Protein AF-A0A4P6K288-F1 (afdb_monomer_lite)

Radius of gyration: 13.64 Å; chains: 1; bounding box: 35×33×36 Å

Secondary structure (DSSP, 8-state):
-HHHHHHTT---PPB---SSS--SS--SB-HHHHHHTTT--HHHHHHT--HHHHHHHHHHHHHHHHHHHHHTT--S-EEEEGGGHHHHHHHHHTSPTTS-EEEE-S--

Organism: Ktedonosporobacter rubrisoli (NCBI:txid2509675)

pLDDT: mean 88.92, std 10.3, range [44.69, 97.88]

Sequence (108 aa):
MRQHIVKAGCEVILIGAGIKEKSLTKPDITREEVAKAVNTDIVKLVALGDRGIAVETMAHGATAVVRKLFTQGRLHGILGGSGGSALVTEAMRALPIGVPKLMVSNNA

Structure (mmCIF, N/CA/C/O backbone):
data_AF-A0A4P6K288-F1
#
_entry.id   AF-A0A4P6K288-F1
#
loop_
_atom_site.group_PDB
_atom_site.id
_atom_site.type_symbol
_atom_site.label_atom_id
_atom_site.label_alt_id
_atom_site.label_comp_id
_atom_site.label_asym_id
_atom_site.label_entity_id
_atom_site.label_seq_id
_atom_site.pdbx_PDB_ins_code
_atom_site.Cartn_x
_atom_site.Cartn_y
_atom_site.Cartn_z
_atom_site.occupancy
_atom_site.B_iso_or_equiv
_atom_site.auth_seq_id
_atom_site.auth_comp_id
_atom_site.auth_asym_id
_atom_site.auth_atom_id
_atom_site.pdbx_PDB_model_num
ATOM 1 N N . MET A 1 1 ? 0.122 15.748 8.258 1.00 79.00 1 MET A N 1
ATOM 2 C CA . MET A 1 1 ? -0.905 14.708 8.007 1.00 79.00 1 MET A CA 1
ATOM 3 C C . MET A 1 1 ? -0.862 13.571 9.030 1.00 79.00 1 MET A C 1
ATOM 5 O O . MET A 1 1 ? -1.707 13.585 9.912 1.00 79.00 1 MET A O 1
ATOM 9 N N . ARG A 1 2 ? 0.130 12.657 9.004 1.00 82.38 2 ARG A N 1
ATOM 10 C CA . ARG A 1 2 ? 0.247 11.532 9.968 1.00 82.38 2 ARG A CA 1
ATOM 11 C C . ARG A 1 2 ? 0.058 11.959 11.429 1.00 82.38 2 ARG A C 1
ATOM 13 O O . ARG A 1 2 ? -0.759 11.383 12.130 1.00 82.38 2 ARG A O 1
ATOM 20 N N . GLN A 1 3 ? 0.750 13.015 11.857 1.00 84.56 3 GLN A N 1
ATOM 21 C CA . GLN A 1 3 ? 0.658 13.534 13.227 1.00 84.56 3 GLN A CA 1
ATOM 22 C C . GLN A 1 3 ? -0.760 13.967 13.635 1.00 84.56 3 GLN A C 1
ATOM 24 O O . GLN A 1 3 ? -1.128 13.783 14.787 1.00 84.56 3 GLN A O 1
ATOM 29 N N . HIS A 1 4 ? -1.567 14.517 12.720 1.00 87.06 4 HIS A N 1
ATOM 30 C CA . HIS A 1 4 ? -2.944 14.921 13.035 1.00 87.06 4 HIS A CA 1
ATOM 31 C C . HIS A 1 4 ? -3.858 13.709 13.225 1.00 87.06 4 HIS A C 1
ATOM 33 O O . HIS A 1 4 ? -4.681 13.714 14.129 1.00 87.06 4 HIS A O 1
ATOM 39 N N . ILE A 1 5 ? -3.673 12.661 12.417 1.00 87.69 5 ILE A N 1
ATOM 40 C CA . ILE A 1 5 ? -4.434 11.410 12.532 1.00 87.69 5 ILE A CA 1
ATOM 41 C C . ILE A 1 5 ? -4.092 10.706 13.852 1.00 87.69 5 ILE A C 1
ATOM 43 O O . ILE A 1 5 ? -4.987 10.285 14.574 1.00 87.69 5 ILE A O 1
ATOM 47 N N . VAL A 1 6 ? -2.805 10.671 14.213 1.00 90.06 6 VAL A N 1
ATOM 48 C CA . VAL A 1 6 ? -2.359 10.135 15.508 1.00 90.06 6 VAL A CA 1
ATOM 49 C C . VAL A 1 6 ? -2.927 10.950 16.673 1.00 90.06 6 VAL A C 1
ATOM 51 O O . VAL A 1 6 ? -3.428 10.376 17.633 1.00 90.06 6 VAL A O 1
ATOM 54 N N . LYS A 1 7 ? -2.920 12.288 16.585 1.00 91.38 7 LYS A N 1
ATOM 55 C CA . LYS A 1 7 ? -3.537 13.162 17.601 1.00 91.38 7 LYS A CA 1
ATOM 56 C C . LYS A 1 7 ? -5.048 12.956 17.744 1.00 91.38 7 LYS A C 1
ATOM 58 O O . LYS A 1 7 ? -5.575 13.199 18.820 1.00 91.38 7 LYS A O 1
ATOM 63 N N . ALA A 1 8 ? -5.726 12.504 16.692 1.00 90.38 8 ALA A N 1
ATOM 64 C CA . ALA A 1 8 ? -7.140 12.141 16.736 1.00 90.38 8 ALA A CA 1
ATOM 65 C C . ALA A 1 8 ? -7.398 10.756 17.372 1.00 90.38 8 ALA A C 1
ATOM 67 O O . ALA A 1 8 ? -8.540 10.311 17.401 1.00 90.38 8 ALA A O 1
ATOM 68 N N . GLY A 1 9 ? -6.361 10.073 17.878 1.00 92.00 9 GLY A N 1
ATOM 69 C CA . GLY A 1 9 ? -6.472 8.773 18.545 1.00 92.00 9 GLY A CA 1
ATOM 70 C C . GLY A 1 9 ? -6.398 7.566 17.607 1.00 92.00 9 GLY A C 1
ATOM 71 O O . GLY A 1 9 ? -6.618 6.442 18.049 1.00 92.00 9 GLY A O 1
ATOM 72 N N . CYS A 1 10 ? -6.080 7.769 16.326 1.00 91.81 10 CYS A N 1
ATOM 73 C CA . CYS A 1 10 ? -6.000 6.688 15.346 1.00 91.81 10 CYS A CA 1
ATOM 74 C C . CYS A 1 10 ? -4.575 6.126 15.224 1.00 91.81 10 CYS A C 1
ATOM 76 O O . CYS A 1 10 ? -3.599 6.874 15.119 1.00 91.81 10 CYS A O 1
ATOM 78 N N . GLU A 1 11 ? -4.459 4.801 15.129 1.00 93.81 11 GLU A N 1
ATOM 79 C CA . GLU A 1 11 ? -3.222 4.145 14.696 1.00 93.81 11 GLU A CA 1
ATOM 80 C C . GLU A 1 11 ? -2.977 4.413 13.201 1.00 93.81 11 GLU A C 1
ATOM 82 O O . GLU A 1 11 ? -3.910 4.440 12.394 1.00 93.81 11 GLU A O 1
ATOM 87 N N . VAL A 1 12 ? -1.714 4.626 12.815 1.00 93.94 12 VAL A N 1
ATOM 88 C CA . VAL A 1 12 ? -1.341 4.920 11.424 1.00 93.94 12 VAL A CA 1
ATOM 89 C C . VAL A 1 12 ? -0.222 4.004 10.962 1.00 93.94 12 VAL A C 1
ATOM 91 O O . VAL A 1 12 ? 0.876 4.050 11.515 1.00 93.94 12 VAL A O 1
ATOM 94 N N . ILE A 1 13 ? -0.486 3.280 9.874 1.00 94.69 13 ILE A N 1
ATOM 95 C CA . ILE A 1 13 ? 0.504 2.528 9.099 1.00 94.69 13 ILE A CA 1
ATOM 96 C C . ILE A 1 13 ? 0.867 3.357 7.863 1.00 94.69 13 ILE A C 1
ATOM 98 O O . ILE A 1 13 ? 0.013 3.650 7.026 1.00 94.69 13 ILE A O 1
ATOM 102 N N . LEU A 1 14 ? 2.132 3.751 7.739 1.00 92.69 14 LEU A N 1
ATOM 103 C CA . LEU A 1 14 ? 2.650 4.474 6.580 1.00 92.69 14 LEU A CA 1
ATOM 104 C C . LEU A 1 14 ? 3.212 3.494 5.549 1.00 92.69 14 LEU A C 1
ATOM 106 O O . LEU A 1 14 ? 4.187 2.795 5.822 1.00 92.69 14 LEU A O 1
ATOM 110 N N . ILE A 1 15 ? 2.631 3.492 4.351 1.00 92.50 15 ILE A N 1
ATOM 111 C CA . ILE A 1 15 ? 3.066 2.661 3.223 1.00 92.50 15 ILE A CA 1
ATOM 112 C C . ILE A 1 15 ? 3.851 3.537 2.243 1.00 92.50 15 ILE A C 1
ATOM 114 O O . ILE A 1 15 ? 3.326 4.512 1.705 1.00 92.50 15 ILE A O 1
ATOM 118 N N . GLY A 1 16 ? 5.118 3.202 2.010 1.00 90.75 16 GLY A N 1
ATOM 119 C CA . GLY A 1 16 ? 5.961 3.864 1.023 1.00 90.75 16 GLY A CA 1
ATOM 120 C C . GLY A 1 16 ? 5.882 3.147 -0.318 1.00 90.75 16 GLY A C 1
ATOM 121 O O . GLY A 1 16 ? 6.457 2.081 -0.458 1.00 90.75 16 GLY A O 1
ATOM 122 N N . ALA A 1 17 ? 5.225 3.738 -1.314 1.00 88.00 17 ALA A N 1
ATOM 123 C CA . ALA A 1 17 ? 5.084 3.140 -2.649 1.00 88.00 17 ALA A CA 1
ATOM 124 C C . ALA A 1 17 ? 5.757 3.959 -3.773 1.00 88.00 17 ALA A C 1
ATOM 126 O O . ALA A 1 17 ? 5.518 3.735 -4.955 1.00 88.00 17 ALA A O 1
ATOM 127 N N . GLY A 1 18 ? 6.595 4.936 -3.414 1.00 86.31 18 GLY A N 1
ATOM 128 C CA . GLY A 1 18 ? 7.325 5.766 -4.375 1.00 86.31 18 GLY A CA 1
ATOM 129 C C . GLY A 1 18 ? 8.478 5.028 -5.068 1.00 86.31 18 GLY A C 1
ATOM 130 O O . GLY A 1 18 ? 9.093 4.132 -4.491 1.00 86.31 18 GLY A O 1
ATOM 131 N N . ILE A 1 19 ? 8.795 5.451 -6.298 1.00 86.31 19 ILE A N 1
ATOM 132 C CA . ILE A 1 19 ? 9.813 4.809 -7.157 1.00 86.31 19 ILE A CA 1
ATOM 133 C C . ILE A 1 19 ? 11.155 5.546 -7.133 1.00 86.31 19 ILE A C 1
ATOM 135 O O . ILE A 1 19 ? 12.203 4.909 -7.077 1.00 86.31 19 ILE A O 1
ATOM 139 N N . LYS A 1 20 ? 11.125 6.884 -7.197 1.00 73.00 20 LYS A N 1
ATOM 140 C CA . LYS A 1 20 ? 12.309 7.705 -7.497 1.00 73.00 20 LYS A CA 1
ATOM 141 C C . LYS A 1 20 ? 13.236 7.936 -6.309 1.00 73.00 20 LYS A C 1
ATOM 143 O O . LYS A 1 20 ? 14.442 7.803 -6.456 1.00 73.00 20 LYS A O 1
ATOM 148 N N . GLU A 1 21 ? 12.689 8.290 -5.150 1.00 66.50 21 GLU A N 1
ATOM 149 C CA . GLU A 1 21 ? 13.494 8.693 -3.997 1.00 66.50 21 GLU A CA 1
ATOM 150 C C . GLU A 1 21 ? 13.061 7.968 -2.732 1.00 66.50 21 GLU A C 1
ATOM 152 O O . GLU A 1 21 ? 11.893 7.610 -2.543 1.00 66.50 21 GLU A O 1
ATOM 157 N N . LYS A 1 22 ? 14.039 7.738 -1.856 1.00 63.59 22 LYS A N 1
ATOM 158 C CA . LYS A 1 22 ? 13.802 7.162 -0.540 1.00 63.59 22 LYS A CA 1
ATOM 159 C C . LYS A 1 22 ? 12.985 8.172 0.264 1.00 63.59 22 LYS A C 1
ATOM 161 O O . LYS A 1 22 ? 13.345 9.340 0.347 1.00 63.59 22 LYS A O 1
ATOM 166 N N . SER A 1 23 ? 11.869 7.716 0.824 1.00 67.19 23 SER A N 1
ATOM 167 C CA . SER A 1 23 ? 10.968 8.566 1.604 1.00 67.19 23 SER A CA 1
ATOM 168 C C . SER A 1 23 ? 11.733 9.327 2.694 1.00 67.19 23 SER A C 1
ATOM 170 O O . SER A 1 23 ? 12.497 8.721 3.446 1.00 67.19 23 SER A O 1
ATOM 172 N N . LEU A 1 24 ? 11.476 10.636 2.815 1.00 70.88 24 LEU A N 1
ATOM 173 C CA . LEU A 1 24 ? 12.038 11.503 3.865 1.00 70.88 24 LEU A CA 1
ATOM 174 C C . LEU A 1 24 ? 11.681 11.018 5.281 1.00 70.88 24 LEU A C 1
ATOM 176 O O . LEU A 1 24 ? 12.336 11.361 6.258 1.00 70.88 24 LEU A O 1
ATOM 180 N N . THR A 1 25 ? 10.620 10.220 5.401 1.00 79.19 25 THR A N 1
ATOM 181 C CA . THR A 1 25 ? 10.197 9.559 6.639 1.00 79.19 25 THR A CA 1
ATOM 182 C C . THR A 1 25 ? 10.241 8.050 6.451 1.00 79.19 25 THR A C 1
ATOM 184 O O . THR A 1 25 ? 9.759 7.552 5.432 1.00 79.19 25 THR A O 1
ATOM 187 N N . LYS A 1 26 ? 10.762 7.309 7.438 1.00 84.88 26 LYS A N 1
ATOM 188 C CA . LYS A 1 26 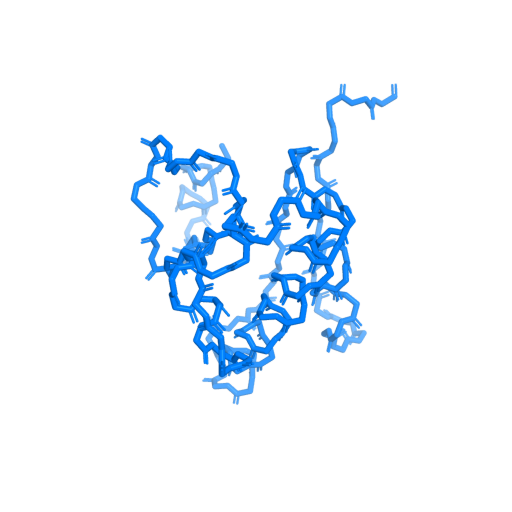? 10.758 5.840 7.417 1.00 84.88 26 LYS A CA 1
ATOM 189 C C . LYS A 1 26 ? 9.305 5.328 7.395 1.00 84.88 26 LYS A C 1
ATOM 191 O O . LYS A 1 26 ? 8.572 5.598 8.347 1.00 84.88 26 LYS A O 1
ATOM 196 N N . PRO A 1 27 ? 8.869 4.637 6.329 1.00 91.06 27 PRO A N 1
ATOM 197 C CA . PRO A 1 27 ? 7.552 4.021 6.301 1.00 91.06 27 PRO A CA 1
ATOM 198 C C . PRO A 1 27 ? 7.538 2.748 7.156 1.00 91.06 27 PRO A C 1
ATOM 200 O O . PRO A 1 27 ? 8.576 2.119 7.363 1.00 91.06 27 PRO A O 1
ATOM 203 N N . ASP A 1 28 ? 6.353 2.379 7.632 1.00 94.75 28 ASP A N 1
ATOM 204 C CA . ASP A 1 28 ? 6.119 1.121 8.346 1.00 94.75 28 ASP A CA 1
ATOM 205 C C . ASP A 1 28 ? 6.118 -0.065 7.370 1.00 94.75 28 ASP A C 1
ATOM 207 O O . ASP A 1 28 ? 6.537 -1.158 7.732 1.00 94.75 28 ASP A O 1
ATOM 211 N N . ILE A 1 29 ? 5.692 0.176 6.123 1.00 95.06 29 ILE A N 1
ATOM 212 C CA . ILE A 1 29 ? 5.841 -0.747 4.994 1.00 95.06 29 ILE A CA 1
ATOM 213 C C . ILE A 1 29 ? 6.636 -0.041 3.899 1.00 95.06 29 ILE A C 1
ATOM 215 O O . ILE A 1 29 ? 6.194 0.953 3.319 1.00 95.06 29 ILE A O 1
ATOM 219 N N . THR A 1 30 ? 7.833 -0.539 3.640 1.00 94.12 30 THR A N 1
ATOM 220 C CA . THR A 1 30 ? 8.804 0.021 2.697 1.00 94.12 30 THR A CA 1
ATOM 221 C C . THR A 1 30 ? 8.437 -0.246 1.237 1.00 94.12 30 THR A C 1
ATOM 223 O O . THR A 1 30 ? 7.679 -1.163 0.925 1.00 94.12 30 THR A O 1
ATOM 226 N N . ARG A 1 31 ? 9.015 0.529 0.311 1.00 91.88 31 ARG A N 1
ATOM 227 C CA . ARG A 1 31 ? 8.822 0.326 -1.139 1.00 91.88 31 ARG A CA 1
ATOM 228 C C . ARG A 1 31 ? 9.362 -1.029 -1.598 1.00 91.88 31 ARG A C 1
ATOM 230 O O . ARG A 1 31 ? 8.837 -1.622 -2.531 1.00 91.88 31 ARG A O 1
ATOM 237 N N . GLU A 1 32 ? 10.383 -1.536 -0.915 1.00 94.44 32 GLU A N 1
ATOM 238 C CA . GLU A 1 32 ? 10.935 -2.867 -1.121 1.00 94.44 32 GLU A CA 1
ATOM 239 C C . GLU A 1 32 ? 9.912 -3.947 -0.736 1.00 94.44 32 GLU A C 1
ATOM 241 O O . GLU A 1 32 ? 9.717 -4.903 -1.482 1.00 94.44 32 GLU A O 1
ATOM 246 N N . GLU A 1 33 ? 9.216 -3.794 0.395 1.00 96.31 33 GLU A N 1
ATOM 247 C CA . GLU A 1 33 ? 8.134 -4.705 0.799 1.00 96.31 33 GLU A CA 1
ATOM 248 C C . GLU A 1 33 ? 6.919 -4.615 -0.131 1.00 96.31 33 GLU A C 1
ATOM 250 O O . GLU A 1 33 ? 6.322 -5.640 -0.454 1.00 96.31 33 GLU A O 1
ATOM 255 N N . VAL A 1 34 ? 6.588 -3.413 -0.610 1.00 95.81 34 VAL A N 1
ATOM 256 C CA . VAL A 1 34 ? 5.529 -3.200 -1.608 1.00 95.81 34 VAL A CA 1
ATOM 257 C C . VAL A 1 34 ? 5.859 -3.916 -2.921 1.00 95.81 34 VAL A C 1
ATOM 259 O O . VAL A 1 34 ? 5.020 -4.646 -3.439 1.00 95.81 34 VAL A O 1
ATOM 262 N N . ALA A 1 35 ? 7.084 -3.776 -3.436 1.00 95.75 35 ALA A N 1
ATOM 263 C CA . ALA A 1 35 ? 7.534 -4.492 -4.632 1.00 95.75 35 ALA A CA 1
ATOM 264 C C . ALA A 1 35 ? 7.505 -6.020 -4.427 1.00 95.75 35 ALA A C 1
ATOM 266 O O . ALA A 1 35 ? 7.005 -6.769 -5.270 1.00 95.75 35 ALA A O 1
ATOM 267 N N . LYS A 1 36 ? 7.963 -6.497 -3.264 1.00 97.19 36 LYS A N 1
ATOM 268 C CA . LYS A 1 36 ? 7.933 -7.927 -2.922 1.00 97.19 36 LYS A CA 1
ATOM 269 C C . LYS A 1 36 ? 6.518 -8.501 -2.861 1.00 97.19 36 LYS A C 1
ATOM 271 O O . LYS A 1 36 ? 6.351 -9.681 -3.150 1.00 97.19 36 LYS A O 1
ATOM 276 N N . ALA A 1 37 ? 5.503 -7.695 -2.539 1.00 97.00 37 ALA A N 1
ATOM 277 C CA . ALA A 1 37 ? 4.109 -8.144 -2.515 1.00 97.00 37 ALA A CA 1
ATOM 278 C C . ALA A 1 37 ? 3.598 -8.630 -3.887 1.00 97.00 37 ALA A C 1
ATOM 280 O O . ALA A 1 37 ? 2.624 -9.377 -3.939 1.00 97.00 37 ALA A O 1
ATOM 281 N N . VAL A 1 38 ? 4.273 -8.248 -4.977 1.00 95.88 38 VAL A N 1
ATOM 282 C CA . VAL A 1 38 ? 4.016 -8.712 -6.352 1.00 95.88 38 VAL A CA 1
ATOM 283 C C . VAL A 1 38 ? 5.221 -9.445 -6.952 1.00 95.88 38 VAL A C 1
ATOM 285 O O . VAL A 1 38 ? 5.400 -9.482 -8.165 1.00 95.88 38 VAL A O 1
ATOM 288 N N . ASN A 1 39 ? 6.046 -10.063 -6.100 1.00 96.38 39 ASN A N 1
ATOM 289 C CA . ASN A 1 39 ? 7.190 -10.897 -6.488 1.00 96.38 39 ASN A CA 1
ATOM 290 C C . ASN A 1 39 ? 8.250 -10.176 -7.341 1.00 96.38 39 ASN A C 1
ATOM 292 O O . ASN A 1 39 ? 8.918 -10.800 -8.167 1.00 96.38 39 ASN A O 1
ATOM 296 N N . THR A 1 40 ? 8.439 -8.870 -7.131 1.00 94.56 40 THR A N 1
ATOM 297 C CA . THR A 1 40 ? 9.487 -8.093 -7.805 1.00 94.56 40 THR A CA 1
ATOM 298 C C . THR A 1 40 ? 10.387 -7.351 -6.816 1.00 94.56 40 THR A C 1
ATOM 300 O O . THR A 1 40 ? 10.225 -7.443 -5.599 1.00 94.56 40 THR A O 1
ATOM 303 N N . ASP A 1 41 ? 11.369 -6.629 -7.352 1.00 93.50 41 ASP A N 1
ATOM 304 C CA . ASP A 1 41 ? 12.289 -5.783 -6.599 1.00 93.50 41 ASP A CA 1
ATOM 305 C C . ASP A 1 41 ? 12.262 -4.357 -7.161 1.00 93.50 41 ASP A C 1
ATOM 307 O O . ASP A 1 41 ? 12.300 -4.146 -8.376 1.00 93.50 41 ASP A O 1
ATOM 311 N N . ILE A 1 42 ? 12.241 -3.368 -6.269 1.00 91.44 42 ILE A N 1
ATOM 312 C CA . ILE A 1 42 ? 12.286 -1.957 -6.645 1.00 91.44 42 ILE A CA 1
ATOM 313 C C . ILE A 1 42 ? 13.556 -1.601 -7.428 1.00 91.44 42 ILE A C 1
ATOM 315 O O . ILE A 1 42 ? 13.501 -0.777 -8.335 1.00 91.44 42 ILE A O 1
ATOM 319 N N . VAL A 1 43 ? 14.690 -2.242 -7.136 1.00 91.50 43 VAL A N 1
ATOM 320 C CA . VAL A 1 43 ? 15.954 -2.048 -7.856 1.00 91.50 43 VAL A CA 1
ATOM 321 C C . VAL A 1 43 ? 15.810 -2.490 -9.310 1.00 91.50 43 VAL A C 1
ATOM 323 O O . VAL A 1 43 ? 16.263 -1.779 -10.203 1.00 91.50 43 VAL A O 1
ATOM 326 N N . LYS A 1 44 ? 15.121 -3.611 -9.567 1.00 91.25 44 LYS A N 1
ATOM 327 C CA . LYS A 1 44 ? 14.851 -4.092 -10.932 1.00 91.25 44 LYS A CA 1
ATOM 328 C C . LYS A 1 44 ? 13.929 -3.139 -11.689 1.00 91.25 44 LYS A C 1
ATOM 330 O O . LYS A 1 44 ? 14.208 -2.817 -12.838 1.00 91.25 44 LYS A O 1
ATOM 335 N N . LEU A 1 45 ? 12.868 -2.658 -11.037 1.00 90.38 45 LEU A N 1
ATOM 336 C CA . LEU A 1 45 ? 11.933 -1.699 -11.635 1.00 90.38 45 LEU A CA 1
ATOM 337 C C . LEU A 1 45 ? 12.611 -0.370 -11.983 1.00 90.38 45 LEU A C 1
ATOM 339 O O . LEU A 1 45 ? 12.360 0.190 -13.044 1.00 90.38 45 LEU A O 1
ATOM 343 N N . VAL A 1 46 ? 13.493 0.124 -11.111 1.00 88.56 46 VAL A N 1
ATOM 344 C CA . VAL A 1 46 ? 14.267 1.345 -11.371 1.00 88.56 46 VAL A CA 1
ATOM 345 C C . VAL A 1 46 ? 15.280 1.121 -12.498 1.00 88.56 46 VAL A C 1
ATOM 347 O O . VAL A 1 46 ? 15.405 1.979 -13.368 1.00 88.56 46 VAL A O 1
ATOM 350 N N . ALA A 1 47 ? 15.964 -0.027 -12.520 1.00 89.94 47 ALA A N 1
ATOM 351 C CA . ALA A 1 47 ? 16.943 -0.365 -13.556 1.00 89.94 47 ALA A CA 1
ATOM 352 C C . ALA A 1 47 ? 16.320 -0.530 -14.953 1.00 89.94 47 ALA A C 1
ATOM 354 O O . ALA A 1 47 ? 16.985 -0.243 -15.944 1.00 89.94 47 ALA A O 1
ATOM 355 N N . LEU A 1 48 ? 15.051 -0.947 -15.038 1.00 90.81 48 LEU A N 1
ATOM 356 C CA . LEU A 1 48 ? 14.311 -1.030 -16.301 1.00 90.81 48 LEU A CA 1
ATOM 357 C C . LEU A 1 48 ? 14.151 0.344 -16.977 1.00 90.81 48 LEU A C 1
ATOM 359 O O . LEU A 1 48 ? 13.990 0.412 -18.191 1.00 90.81 48 LEU A O 1
ATOM 363 N N . GLY A 1 49 ? 14.178 1.439 -16.209 1.00 86.94 49 GLY A N 1
ATOM 364 C CA . GLY A 1 49 ? 14.088 2.807 -16.729 1.00 86.94 49 GLY A CA 1
ATOM 365 C C . GLY A 1 49 ? 12.700 3.223 -17.234 1.00 86.94 49 GLY A C 1
ATOM 366 O O . GLY A 1 49 ? 12.484 4.404 -17.505 1.00 86.94 49 GLY A O 1
ATOM 367 N N . ASP A 1 50 ? 11.739 2.299 -17.304 1.00 90.94 50 ASP A N 1
ATOM 368 C CA . ASP A 1 50 ? 10.356 2.588 -17.675 1.00 90.94 50 ASP A CA 1
ATOM 369 C C . ASP A 1 50 ? 9.537 3.011 -16.448 1.00 90.94 50 ASP A C 1
ATOM 371 O O . ASP A 1 50 ? 9.134 2.210 -15.596 1.00 90.94 50 ASP A O 1
ATOM 375 N N . ARG A 1 51 ? 9.273 4.317 -16.361 1.00 88.50 51 ARG A N 1
ATOM 376 C CA . ARG A 1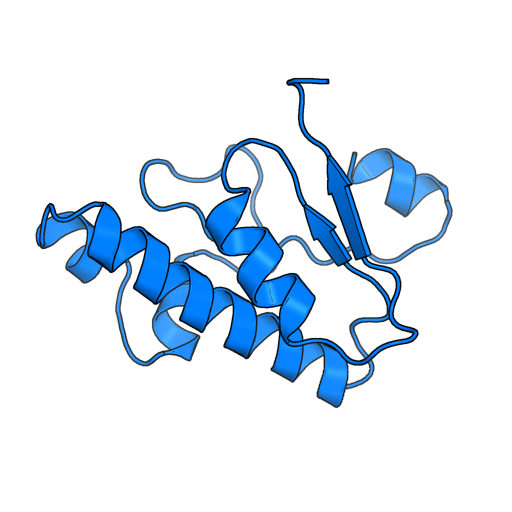 51 ? 8.484 4.894 -15.271 1.00 88.50 51 ARG A CA 1
ATOM 377 C C . ARG A 1 51 ? 7.049 4.365 -15.244 1.00 88.50 51 ARG A C 1
ATOM 379 O O . ARG A 1 51 ? 6.506 4.238 -14.149 1.00 88.50 51 ARG A O 1
ATOM 386 N N . GLY A 1 52 ? 6.428 4.129 -16.397 1.00 89.62 52 GLY A N 1
ATOM 387 C CA . GLY A 1 52 ? 5.040 3.676 -16.479 1.00 89.62 52 GLY A CA 1
ATOM 388 C C . GLY A 1 52 ? 4.891 2.300 -15.846 1.00 89.62 52 GLY A C 1
ATOM 389 O O . GLY A 1 52 ? 4.139 2.149 -14.883 1.00 89.62 52 GLY A O 1
ATOM 390 N N . ILE A 1 53 ? 5.722 1.353 -16.292 1.00 91.69 53 ILE A N 1
ATOM 391 C CA . ILE A 1 53 ? 5.764 -0.016 -15.757 1.00 91.69 53 ILE A CA 1
ATOM 392 C C . ILE A 1 53 ? 6.074 -0.007 -14.258 1.00 91.69 53 ILE A C 1
ATOM 394 O O . ILE A 1 53 ? 5.453 -0.738 -13.485 1.00 91.69 53 ILE A O 1
ATOM 398 N N . ALA A 1 54 ? 7.010 0.837 -13.814 1.00 91.88 54 ALA A N 1
ATOM 399 C CA . ALA A 1 54 ? 7.336 0.941 -12.397 1.00 91.88 54 ALA A CA 1
ATOM 400 C C . ALA A 1 54 ? 6.160 1.481 -11.560 1.00 91.88 54 ALA A C 1
ATOM 402 O O . ALA A 1 54 ? 5.917 0.970 -10.469 1.00 91.88 54 ALA A O 1
ATOM 403 N N . VAL A 1 55 ? 5.415 2.484 -12.049 1.00 91.19 55 VAL A N 1
ATOM 404 C CA . VAL A 1 55 ? 4.218 3.023 -11.365 1.00 91.19 55 VAL A CA 1
ATOM 405 C C . VAL A 1 55 ? 3.120 1.982 -11.278 1.00 91.19 55 VAL A C 1
ATOM 407 O O . VAL A 1 55 ? 2.605 1.764 -10.185 1.00 91.19 55 VAL A O 1
ATOM 410 N N . GLU A 1 56 ? 2.808 1.322 -12.387 1.00 92.88 56 GLU A N 1
ATOM 411 C CA . GLU A 1 56 ? 1.787 0.277 -12.442 1.00 92.88 56 GLU A CA 1
ATOM 412 C C . GLU A 1 56 ? 2.140 -0.898 -11.521 1.00 92.88 56 GLU A C 1
ATOM 414 O O . GLU A 1 56 ? 1.349 -1.305 -10.673 1.00 92.88 56 GLU A O 1
ATOM 419 N N . THR A 1 57 ? 3.378 -1.393 -11.591 1.00 94.75 57 THR A N 1
ATOM 420 C CA . THR A 1 57 ? 3.811 -2.520 -10.752 1.00 94.75 57 THR A CA 1
ATOM 421 C C . THR A 1 57 ? 3.771 -2.169 -9.263 1.00 94.75 57 THR A C 1
ATOM 423 O O . THR A 1 57 ? 3.343 -2.976 -8.436 1.00 94.75 57 THR A O 1
ATOM 426 N N . MET A 1 58 ? 4.188 -0.953 -8.899 1.00 94.38 58 MET A N 1
ATOM 427 C CA . MET A 1 58 ? 4.129 -0.489 -7.512 1.00 94.38 58 MET A CA 1
ATOM 428 C C . MET A 1 58 ? 2.695 -0.240 -7.035 1.00 94.38 58 MET A C 1
ATOM 430 O O . MET A 1 58 ? 2.423 -0.417 -5.846 1.00 94.38 58 MET A O 1
ATOM 434 N N . ALA A 1 59 ? 1.775 0.122 -7.930 1.00 94.25 59 ALA A N 1
ATOM 435 C CA . ALA A 1 59 ? 0.354 0.235 -7.624 1.00 94.25 59 ALA A CA 1
ATOM 436 C C . ALA A 1 59 ? -0.275 -1.130 -7.333 1.00 94.25 59 ALA A C 1
ATOM 438 O O . ALA A 1 59 ? -0.885 -1.293 -6.274 1.00 94.25 59 ALA A O 1
ATOM 439 N N . HIS A 1 60 ? 0.023 -2.150 -8.141 1.00 95.88 60 HIS A N 1
ATOM 440 C CA . HIS A 1 60 ? -0.362 -3.530 -7.840 1.00 95.88 60 HIS A CA 1
ATOM 441 C C . HIS A 1 60 ? 0.221 -4.015 -6.501 1.00 95.88 60 HIS A C 1
ATOM 443 O O . HIS A 1 60 ? -0.486 -4.621 -5.689 1.00 95.88 60 HIS A O 1
ATOM 449 N N . GLY A 1 61 ? 1.491 -3.698 -6.225 1.00 96.62 61 GLY A N 1
ATOM 450 C CA . GLY A 1 61 ? 2.132 -3.979 -4.938 1.00 96.62 61 GLY A CA 1
ATOM 451 C C . GLY A 1 61 ? 1.406 -3.324 -3.762 1.00 96.62 61 GLY A C 1
ATOM 452 O O . GLY A 1 61 ? 1.088 -3.981 -2.767 1.00 96.62 61 GLY A O 1
ATOM 453 N N . ALA A 1 62 ? 1.093 -2.032 -3.878 1.00 95.62 62 ALA A N 1
ATOM 454 C CA . ALA A 1 62 ? 0.394 -1.284 -2.838 1.00 95.62 62 ALA A CA 1
ATOM 455 C C . ALA A 1 62 ? -1.024 -1.828 -2.626 1.00 95.62 62 ALA A C 1
ATOM 457 O O . ALA A 1 62 ? -1.451 -2.004 -1.485 1.00 95.62 62 ALA A O 1
ATOM 458 N N . THR A 1 63 ? -1.719 -2.174 -3.709 1.00 96.88 63 THR A N 1
ATOM 459 C CA . THR A 1 63 ? -3.024 -2.838 -3.691 1.00 96.88 63 THR A CA 1
ATOM 460 C C . THR A 1 63 ? -2.970 -4.158 -2.920 1.00 96.88 63 THR A C 1
ATOM 462 O O . THR A 1 63 ? -3.808 -4.398 -2.047 1.00 96.88 63 THR A O 1
ATOM 465 N N . ALA A 1 64 ? -1.967 -5.004 -3.177 1.00 97.88 64 ALA A N 1
ATOM 466 C CA . ALA A 1 64 ? -1.793 -6.270 -2.468 1.00 97.88 64 ALA A CA 1
ATOM 467 C C . ALA A 1 64 ? -1.585 -6.061 -0.958 1.00 97.88 64 ALA A C 1
ATOM 469 O O . ALA A 1 64 ? -2.225 -6.731 -0.141 1.00 97.88 64 ALA A O 1
ATOM 470 N N . VAL A 1 65 ? -0.751 -5.088 -0.578 1.00 97.69 65 VAL A N 1
ATOM 471 C CA . VAL A 1 65 ? -0.518 -4.718 0.827 1.00 97.69 65 VAL A CA 1
ATOM 472 C C . VAL A 1 65 ? -1.797 -4.205 1.492 1.00 97.69 65 VAL A C 1
ATOM 474 O O . VAL A 1 65 ? -2.162 -4.678 2.569 1.00 97.69 65 VAL A O 1
ATOM 477 N N . VAL A 1 66 ? -2.501 -3.269 0.853 1.00 97.00 66 VAL A N 1
ATOM 478 C CA . VAL A 1 66 ? -3.740 -2.671 1.373 1.00 97.00 66 VAL A CA 1
ATOM 479 C C . VAL A 1 66 ? -4.816 -3.734 1.576 1.00 97.00 66 VAL A C 1
ATOM 481 O O . VAL A 1 66 ? -5.419 -3.798 2.649 1.00 97.00 66 VAL A O 1
ATOM 484 N N . ARG A 1 67 ? -5.012 -4.626 0.596 1.00 97.38 67 ARG A N 1
ATOM 485 C CA . ARG A 1 67 ? -5.952 -5.747 0.728 1.00 97.38 67 ARG A CA 1
ATOM 486 C C . ARG A 1 67 ? -5.564 -6.671 1.873 1.00 97.38 67 ARG A C 1
ATOM 488 O O . ARG A 1 67 ? -6.429 -7.026 2.667 1.00 97.38 67 ARG A O 1
ATOM 495 N N . LYS A 1 68 ? -4.280 -7.023 1.995 1.00 97.75 68 LYS A N 1
ATOM 496 C CA . LYS A 1 68 ? -3.790 -7.867 3.091 1.00 97.75 68 LYS A CA 1
ATOM 497 C C . LYS A 1 68 ? -4.115 -7.245 4.450 1.00 97.75 68 LYS A C 1
ATOM 499 O O . LYS A 1 68 ? -4.732 -7.911 5.276 1.00 97.75 68 LYS A O 1
ATOM 504 N N . LEU A 1 69 ? -3.778 -5.972 4.661 1.00 97.62 69 LEU A N 1
ATOM 505 C CA . LEU A 1 69 ? -4.072 -5.269 5.916 1.00 97.62 69 LEU A CA 1
ATOM 506 C C . LEU A 1 69 ? -5.576 -5.218 6.213 1.00 97.62 69 LEU A C 1
ATOM 508 O O . LEU A 1 69 ? -5.977 -5.448 7.352 1.00 97.62 69 LEU A O 1
ATOM 512 N N . PHE A 1 70 ? -6.406 -4.973 5.197 1.00 97.75 70 PHE A N 1
ATOM 513 C CA . PHE A 1 70 ? -7.861 -4.981 5.342 1.00 97.75 70 PHE A CA 1
ATOM 514 C C . PHE A 1 70 ? -8.389 -6.362 5.746 1.00 97.75 70 PHE A C 1
ATOM 516 O O . PHE A 1 70 ? -9.110 -6.476 6.731 1.00 97.75 70 PHE A O 1
ATOM 523 N N . THR A 1 71 ? -7.970 -7.428 5.055 1.00 97.38 71 THR A N 1
ATOM 524 C CA . THR A 1 71 ? -8.393 -8.803 5.387 1.00 97.38 71 THR A CA 1
ATOM 525 C C . THR A 1 71 ? -7.947 -9.258 6.776 1.00 97.38 71 THR A C 1
ATOM 527 O O . THR A 1 71 ? -8.583 -10.118 7.373 1.00 97.38 71 THR A O 1
ATOM 530 N N . GLN A 1 72 ? -6.877 -8.664 7.309 1.00 97.62 72 GLN A N 1
ATOM 531 C CA . GLN A 1 72 ? -6.385 -8.913 8.663 1.00 97.62 72 GLN A CA 1
ATOM 532 C C . GLN A 1 72 ? -7.097 -8.070 9.736 1.00 97.62 72 GLN A C 1
ATOM 534 O O . GLN A 1 72 ? -6.720 -8.152 10.901 1.00 97.62 72 GLN A O 1
ATOM 539 N N . GLY A 1 73 ? -8.068 -7.224 9.369 1.00 96.69 73 GLY A N 1
ATOM 540 C CA . GLY A 1 73 ? -8.731 -6.303 10.302 1.00 96.69 73 GLY A CA 1
ATOM 541 C C . GLY A 1 73 ? -7.824 -5.174 10.805 1.00 96.69 73 GLY A C 1
ATOM 542 O O . GLY A 1 73 ? -8.093 -4.573 11.838 1.00 96.69 73 GLY A O 1
ATOM 543 N N . ARG A 1 74 ? -6.719 -4.892 10.102 1.00 96.62 74 ARG A N 1
ATOM 544 C CA . ARG A 1 74 ? -5.713 -3.886 10.495 1.00 96.62 74 ARG A CA 1
ATOM 545 C C . ARG A 1 74 ? -5.839 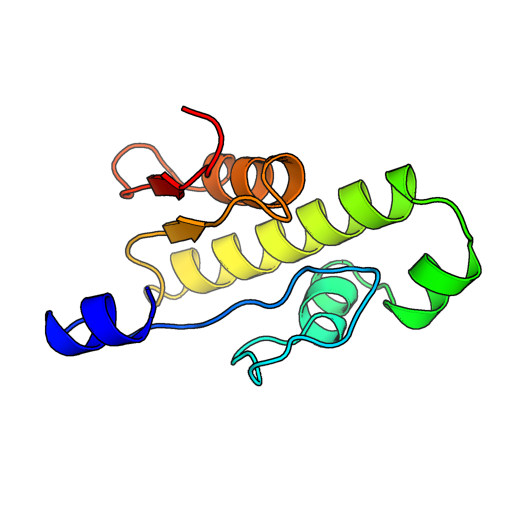-2.566 9.739 1.00 96.62 74 ARG A C 1
ATOM 547 O O . ARG A 1 74 ? -5.098 -1.629 10.018 1.00 96.62 74 ARG A O 1
ATOM 554 N N . LEU A 1 75 ? -6.743 -2.490 8.764 1.00 96.62 75 LEU A N 1
ATOM 555 C CA . LEU A 1 75 ? -7.014 -1.286 7.985 1.00 96.62 75 LEU A CA 1
ATOM 556 C C . LEU A 1 75 ? -8.505 -0.978 8.032 1.00 96.62 75 LEU A C 1
ATOM 558 O O . LEU A 1 75 ? -9.320 -1.756 7.546 1.00 96.62 75 LEU A O 1
ATOM 562 N N . HIS A 1 76 ? -8.831 0.196 8.567 1.00 95.94 76 HIS A N 1
ATOM 563 C CA . HIS A 1 76 ? -10.205 0.691 8.700 1.00 95.94 76 HIS A CA 1
ATOM 564 C C . HIS A 1 76 ? -10.488 1.904 7.812 1.00 95.94 76 HIS A C 1
ATOM 566 O O . HIS A 1 76 ? -11.629 2.324 7.688 1.00 95.94 76 HIS A O 1
ATOM 572 N N . GLY A 1 77 ? -9.458 2.467 7.187 1.00 94.88 77 GLY A N 1
ATOM 573 C CA . GLY A 1 77 ? -9.550 3.599 6.282 1.00 94.88 77 GLY A CA 1
ATOM 574 C C . GLY A 1 77 ? -8.203 3.850 5.619 1.00 94.88 77 GLY A C 1
ATOM 575 O O . GLY A 1 77 ? -7.173 3.343 6.067 1.00 94.88 77 GLY A O 1
ATOM 576 N N . ILE A 1 78 ? -8.209 4.615 4.534 1.00 94.75 78 ILE A N 1
ATOM 577 C CA . ILE A 1 78 ? -7.003 4.929 3.768 1.00 94.75 78 ILE A CA 1
ATOM 578 C C . ILE A 1 78 ? -6.994 6.399 3.365 1.00 94.75 78 ILE A C 1
ATOM 580 O O . ILE A 1 78 ? -8.016 6.973 2.984 1.00 94.75 78 ILE A O 1
ATOM 584 N N . LEU A 1 79 ? -5.812 7.003 3.434 1.00 91.94 79 LEU A N 1
ATOM 585 C CA . LEU A 1 79 ? -5.584 8.381 3.035 1.00 91.94 79 LEU A CA 1
ATOM 586 C C . LEU A 1 79 ? -4.292 8.462 2.219 1.00 91.94 79 LEU A C 1
ATOM 588 O O . LEU A 1 79 ? -3.279 7.895 2.627 1.00 91.94 79 LEU A O 1
ATOM 592 N N . GLY A 1 80 ? -4.314 9.153 1.078 1.00 88.38 80 GLY A N 1
ATOM 593 C CA . GLY A 1 80 ? -3.113 9.375 0.267 1.00 88.38 80 GLY A CA 1
ATOM 594 C C . GLY A 1 80 ? -2.920 10.814 -0.207 1.00 88.38 80 GLY A C 1
ATOM 595 O O . GLY A 1 80 ? -3.819 11.641 -0.087 1.00 88.38 80 GLY A O 1
ATOM 596 N N . GLY A 1 81 ? -1.708 11.112 -0.689 1.00 81.44 81 GLY A N 1
ATOM 597 C CA . GLY A 1 81 ? -1.238 12.466 -1.013 1.00 81.44 81 GLY A CA 1
ATOM 598 C C . GLY A 1 81 ? -0.755 12.644 -2.462 1.00 81.44 81 GLY A C 1
ATOM 599 O O . GLY A 1 81 ? -0.501 11.668 -3.169 1.00 81.44 81 GLY A O 1
ATOM 600 N N . SER A 1 82 ? -0.588 13.903 -2.882 1.00 64.69 82 SER A N 1
ATOM 601 C CA . S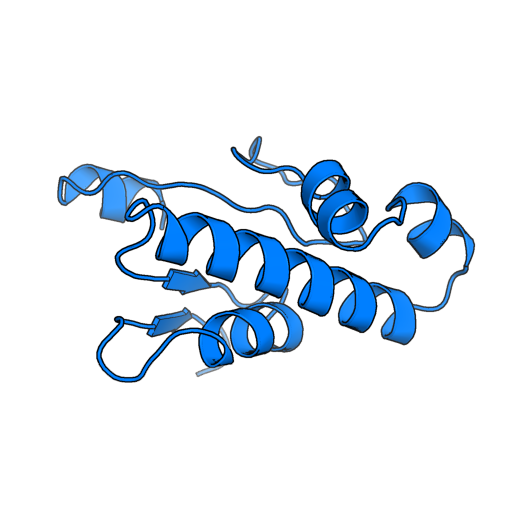ER A 1 82 ? -0.420 14.357 -4.279 1.00 64.69 82 SER A CA 1
ATOM 602 C C . SER A 1 82 ? 0.732 13.751 -5.096 1.00 64.69 82 SER A C 1
ATOM 604 O O . SER A 1 82 ? 0.656 13.736 -6.321 1.00 64.69 82 SER A O 1
ATOM 606 N N . GLY A 1 83 ? 1.788 13.221 -4.472 1.00 63.72 83 GLY A N 1
ATOM 607 C CA . GLY A 1 83 ? 2.958 12.685 -5.187 1.00 63.72 83 GLY A CA 1
ATOM 608 C C . GLY A 1 83 ? 2.735 11.356 -5.928 1.00 63.72 83 GLY A C 1
ATOM 609 O O . GLY A 1 83 ? 3.606 10.931 -6.684 1.00 63.72 83 GLY A O 1
ATOM 610 N N . GLY A 1 84 ? 1.595 10.687 -5.719 1.00 64.50 84 GLY A N 1
ATOM 611 C CA . GLY A 1 84 ? 1.330 9.339 -6.234 1.00 64.50 84 GLY A CA 1
ATOM 612 C C . GLY A 1 84 ? -0.146 9.052 -6.500 1.00 64.50 84 GLY A C 1
ATOM 613 O O . GLY A 1 84 ? -0.583 7.926 -6.292 1.00 64.50 84 GLY A O 1
ATOM 614 N N . SER A 1 85 ? -0.921 10.051 -6.930 1.00 70.25 85 SER A N 1
ATOM 615 C CA . SER A 1 85 ? -2.387 9.989 -7.052 1.00 70.25 85 SER A CA 1
ATOM 616 C C . SER A 1 85 ? -2.893 8.755 -7.794 1.00 70.25 85 SER A C 1
ATOM 618 O O . SER A 1 85 ? -3.792 8.088 -7.298 1.00 70.25 85 SER A O 1
ATOM 620 N N . ALA A 1 86 ? -2.303 8.412 -8.943 1.00 77.81 86 ALA A N 1
ATOM 621 C CA . ALA A 1 86 ? -2.723 7.244 -9.721 1.00 77.81 86 ALA A CA 1
ATOM 622 C C . ALA A 1 86 ? -2.461 5.930 -8.963 1.00 77.81 86 ALA A C 1
ATOM 624 O O . ALA A 1 86 ? -3.362 5.116 -8.801 1.00 77.81 86 ALA A O 1
ATOM 625 N N . LEU A 1 87 ? -1.261 5.788 -8.395 1.00 86.62 87 LEU A N 1
ATOM 626 C CA . LEU A 1 87 ? -0.856 4.615 -7.620 1.00 86.62 87 LEU A CA 1
ATOM 627 C C . LEU A 1 87 ? -1.756 4.405 -6.397 1.00 86.62 87 LEU A C 1
ATOM 629 O O . LEU A 1 87 ? -2.235 3.308 -6.123 1.00 86.62 87 LEU A O 1
ATOM 633 N N . VAL A 1 88 ? -1.974 5.476 -5.635 1.00 85.44 88 VAL A N 1
ATOM 634 C CA . VAL A 1 88 ? -2.760 5.433 -4.400 1.00 85.44 88 VAL A CA 1
ATOM 635 C C . VAL A 1 88 ? -4.228 5.165 -4.711 1.00 85.44 88 VAL A C 1
ATOM 637 O O . VAL A 1 88 ? -4.860 4.365 -4.022 1.00 85.44 88 VAL A O 1
ATOM 640 N N . THR A 1 89 ? -4.790 5.833 -5.721 1.00 88.19 89 THR A N 1
ATOM 641 C CA . THR A 1 89 ? -6.213 5.672 -6.048 1.00 88.19 89 THR A CA 1
ATOM 642 C C . THR A 1 89 ? -6.522 4.263 -6.540 1.00 88.19 89 THR A C 1
ATOM 644 O O . THR A 1 89 ? -7.590 3.749 -6.217 1.00 88.19 89 THR A O 1
ATOM 647 N N . GLU A 1 90 ? -5.590 3.591 -7.218 1.00 92.75 90 GLU A N 1
ATOM 648 C CA . GLU A 1 90 ? -5.721 2.170 -7.546 1.00 92.75 90 GLU A CA 1
ATOM 649 C C . GLU A 1 90 ? -5.875 1.304 -6.283 1.00 92.75 90 GLU A C 1
ATOM 651 O O . GLU A 1 90 ? -6.879 0.602 -6.131 1.00 92.75 90 GLU A O 1
ATOM 656 N N . ALA A 1 91 ? -4.962 1.442 -5.317 1.00 93.50 91 ALA A N 1
ATOM 657 C CA . ALA A 1 91 ? -5.028 0.698 -4.058 1.00 93.50 91 ALA A CA 1
ATOM 658 C C . ALA A 1 91 ? -6.296 1.013 -3.245 1.00 93.50 91 ALA A C 1
ATOM 660 O O . ALA A 1 91 ? -6.883 0.125 -2.624 1.00 93.50 91 ALA A O 1
ATOM 661 N N . MET A 1 92 ? -6.767 2.264 -3.277 1.00 94.75 92 MET A N 1
ATOM 662 C CA . MET A 1 92 ? -8.028 2.665 -2.645 1.00 94.75 92 MET A CA 1
ATOM 663 C C . MET A 1 92 ? -9.241 1.959 -3.264 1.00 94.75 92 MET A C 1
ATOM 665 O O . MET A 1 92 ? -10.147 1.557 -2.532 1.00 94.75 92 MET A O 1
ATOM 669 N N . ARG A 1 93 ? -9.278 1.802 -4.594 1.00 94.19 93 ARG A N 1
ATOM 670 C CA . ARG A 1 93 ? -10.399 1.175 -5.320 1.00 94.19 93 ARG A CA 1
ATOM 671 C C . ARG A 1 93 ? -10.543 -0.317 -5.029 1.00 94.19 93 ARG A C 1
ATOM 673 O O . ARG A 1 93 ? -11.633 -0.852 -5.188 1.00 94.19 93 ARG A O 1
ATOM 680 N N . ALA A 1 94 ? -9.478 -0.971 -4.571 1.00 95.25 94 ALA A N 1
ATOM 681 C CA . ALA A 1 94 ? -9.505 -2.381 -4.194 1.00 95.25 94 ALA A CA 1
ATOM 682 C C . ALA A 1 94 ? -10.222 -2.664 -2.859 1.00 95.25 94 ALA A C 1
ATOM 684 O O . ALA A 1 94 ? -10.487 -3.824 -2.535 1.00 95.25 94 ALA A O 1
ATOM 685 N N . LEU A 1 95 ? -10.517 -1.630 -2.066 1.00 96.06 95 LEU A N 1
ATOM 686 C CA . LEU A 1 95 ? -11.234 -1.757 -0.799 1.00 96.06 95 LEU A CA 1
ATOM 687 C C . LEU A 1 95 ? -12.758 -1.684 -1.012 1.00 96.06 95 LEU A C 1
ATOM 689 O O . LEU A 1 95 ? -13.212 -0.852 -1.804 1.00 96.06 95 LEU A O 1
ATOM 693 N N . PRO A 1 96 ? -13.566 -2.458 -0.260 1.00 96.06 96 PRO A N 1
ATOM 694 C CA . PRO A 1 96 ? -15.022 -2.446 -0.385 1.00 96.06 96 PRO A CA 1
ATOM 695 C C . PRO A 1 96 ? -15.656 -1.060 -0.218 1.00 96.06 96 PRO A C 1
ATOM 697 O O . PRO A 1 96 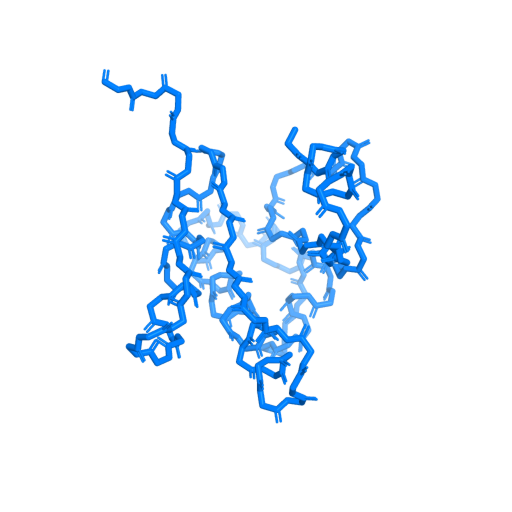? -15.106 -0.153 0.426 1.00 96.06 96 PRO A O 1
ATOM 700 N N . ILE A 1 97 ? -16.863 -0.909 -0.765 1.00 94.19 97 ILE A N 1
ATOM 701 C CA . ILE A 1 97 ? -17.742 0.224 -0.452 1.00 94.19 97 ILE A CA 1
ATOM 702 C C . ILE A 1 97 ? -18.004 0.232 1.064 1.00 94.19 97 ILE A C 1
ATOM 704 O O . ILE A 1 97 ? -18.140 -0.822 1.679 1.00 94.19 97 ILE A O 1
ATOM 708 N N . GLY A 1 98 ? -18.011 1.422 1.670 1.00 93.69 98 GLY A N 1
ATOM 709 C CA . GLY A 1 98 ? -18.138 1.609 3.121 1.00 93.69 98 GLY A CA 1
ATOM 710 C C . GLY A 1 98 ? -16.810 1.859 3.842 1.00 93.69 98 GLY A C 1
ATOM 711 O O . GLY A 1 98 ? -16.808 2.537 4.863 1.00 93.69 98 GLY A O 1
ATOM 712 N N . VAL A 1 99 ? -15.670 1.422 3.289 1.00 96.75 99 VAL A N 1
ATOM 713 C CA . VAL A 1 99 ? -14.351 1.787 3.841 1.00 96.75 99 VAL A CA 1
ATOM 714 C C . VAL A 1 99 ? -14.045 3.258 3.511 1.00 96.75 99 VAL A C 1
ATOM 716 O O . VAL A 1 99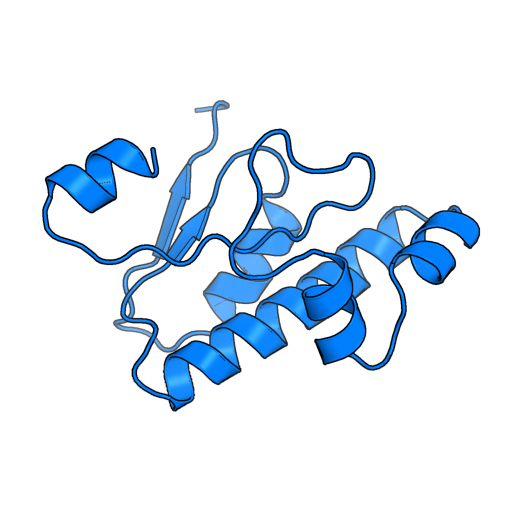 ? -14.029 3.587 2.317 1.00 96.75 99 VAL A O 1
ATOM 719 N N . PRO A 1 100 ? -13.776 4.136 4.500 1.00 95.38 100 PRO A N 1
ATOM 720 C CA . PRO A 1 100 ? -13.377 5.525 4.272 1.00 95.38 100 PRO A CA 1
ATOM 721 C C . PRO A 1 100 ? -12.097 5.643 3.429 1.00 95.38 100 PRO A C 1
ATOM 723 O O . PRO A 1 100 ? -11.071 5.035 3.745 1.00 95.38 100 PRO A O 1
ATOM 726 N N . LYS A 1 101 ? -12.152 6.442 2.356 1.00 94.12 101 LYS A N 1
ATOM 727 C CA . LYS A 1 101 ? -11.044 6.687 1.416 1.00 94.12 101 LYS A CA 1
ATOM 728 C C . LYS A 1 101 ? -10.937 8.189 1.165 1.00 94.12 101 LYS A C 1
ATOM 730 O O . LYS A 1 101 ? -11.914 8.786 0.723 1.00 94.12 101 LYS A O 1
ATOM 735 N N . LEU A 1 102 ? -9.778 8.792 1.425 1.00 91.25 102 LEU A N 1
ATOM 736 C CA . LEU A 1 102 ? -9.554 10.225 1.199 1.00 91.25 102 LEU A CA 1
ATOM 737 C C . LEU A 1 102 ? -8.274 10.467 0.393 1.00 91.25 102 LEU A C 1
ATOM 739 O O . LEU A 1 102 ? -7.188 10.056 0.795 1.00 91.25 102 LEU A O 1
ATOM 743 N N . MET A 1 103 ? -8.392 11.175 -0.726 1.00 88.38 103 MET A N 1
ATOM 744 C CA . MET A 1 103 ? -7.247 11.621 -1.517 1.00 88.38 103 MET A CA 1
ATOM 745 C C . MET A 1 103 ? -7.025 13.114 -1.293 1.00 88.38 103 MET A C 1
ATOM 747 O O . MET A 1 103 ? -7.940 13.910 -1.477 1.00 88.38 103 MET A O 1
ATOM 751 N N . VAL A 1 104 ? -5.807 13.491 -0.912 1.00 84.69 104 VAL A N 1
ATOM 752 C CA . VAL A 1 104 ? -5.406 14.887 -0.723 1.00 84.69 104 VAL A CA 1
ATOM 753 C C . VAL A 1 104 ? -4.505 15.296 -1.886 1.00 84.69 104 VAL A C 1
ATOM 755 O O . VAL A 1 104 ? -3.353 14.862 -1.973 1.00 84.69 104 VAL A O 1
ATOM 758 N N . SER A 1 105 ? -5.018 16.133 -2.788 1.00 72.25 105 SER A N 1
ATOM 759 C CA . SER A 1 105 ? -4.228 16.812 -3.820 1.00 72.25 105 SER A CA 1
ATOM 760 C C . SER A 1 105 ? -3.980 18.267 -3.429 1.00 72.25 105 SER A C 1
ATOM 762 O O . SER A 1 105 ? -4.791 18.896 -2.761 1.00 72.25 105 SER A O 1
ATOM 764 N N . ASN A 1 106 ? -2.828 18.799 -3.827 1.00 65.25 106 ASN A N 1
ATOM 765 C CA . ASN A 1 106 ? -2.480 20.217 -3.687 1.00 65.25 106 ASN A CA 1
ATOM 766 C C . ASN A 1 106 ? -2.872 21.051 -4.920 1.00 65.25 106 ASN A C 1
ATOM 768 O O . ASN A 1 106 ? -2.710 22.265 -4.897 1.00 65.25 106 ASN A O 1
ATOM 772 N N . ASN A 1 107 ? -3.402 20.402 -5.958 1.00 52.97 107 ASN A N 1
ATOM 773 C CA . ASN A 1 107 ? -4.154 21.046 -7.025 1.00 52.97 107 ASN A CA 1
ATOM 774 C C . ASN A 1 107 ? -5.631 20.867 -6.662 1.00 52.97 107 ASN A C 1
ATOM 776 O O . ASN A 1 107 ? -6.130 19.736 -6.711 1.00 52.97 107 ASN A O 1
ATOM 780 N N . ALA A 1 108 ? -6.264 21.944 -6.212 1.00 44.69 108 ALA A N 1
ATOM 781 C CA . ALA A 1 108 ? -7.711 22.070 -6.094 1.00 44.69 108 ALA A CA 1
ATOM 782 C C . ALA A 1 108 ? -8.193 23.003 -7.206 1.00 44.69 108 ALA A C 1
ATOM 784 O O . ALA A 1 108 ? -7.433 23.949 -7.521 1.00 44.69 108 ALA A O 1
#

InterPro domains:
  IPR044122 UPF0261, N-terminal domain [PF06792] (2-108)
  IPR051353 Tobamovirus Resistance UPF0261 [PTHR31862] (2-106)

Foldseek 3Di:
DVVVCVVVVDDDFFADLDQDDFDPDDGNHGNQQLLVLQPHGSVVLVVVVDPVVSLVSSLVSLLSVLVVCVVVVNAQADEEEAPNVPSRVSSVVSDDPPRHYYYYYPPD